Protein AF-A0A662FFX9-F1 (afdb_monomer)

Secondary structure (DSSP, 8-state):
--------------SSS-SSHHHHHHHHHHHHHHHHHHHHHHHHHHHHHTS--HHHHHHHHHHHHHH-TTTTEEEETTTTEEEEEEE-GGG-SHHHHHHH-

Mean predicted aligned error: 15.86 Å

Sequence (101 aa):
MENKKIFFSKRGMGFIVGKKPTYFIVALFFLTIVFLVFGFTIQGMASSFAQHSDETEISVLLSRFLNSPECFAYFDEETGRAYMGVIDLNKFNEENLMNCY

pLDDT: mean 78.97, std 15.6, range [45.22, 97.0]

Structure (mmCIF, N/CA/C/O backbone):
data_AF-A0A662FFX9-F1
#
_entry.id   AF-A0A662FFX9-F1
#
loop_
_atom_site.group_PDB
_atom_site.id
_atom_site.type_symbol
_atom_site.label_atom_id
_atom_site.label_alt_id
_atom_site.label_comp_id
_atom_site.label_asym_id
_atom_site.label_entity_id
_atom_site.label_seq_id
_atom_site.pdbx_PDB_ins_code
_atom_site.Cartn_x
_atom_site.Cartn_y
_atom_site.Cartn_z
_atom_site.occupancy
_atom_site.B_iso_or_equiv
_atom_site.auth_seq_id
_atom_site.auth_comp_id
_atom_site.auth_asym_id
_atom_site.auth_atom_id
_atom_site.pdbx_PDB_model_num
ATOM 1 N N . MET A 1 1 ? 40.464 53.306 -39.873 1.00 45.22 1 MET A N 1
ATOM 2 C CA . MET A 1 1 ? 39.651 52.530 -40.840 1.00 45.22 1 MET A CA 1
ATOM 3 C C . MET A 1 1 ? 40.508 51.320 -41.192 1.00 45.22 1 MET A C 1
ATOM 5 O O . MET A 1 1 ? 41.664 51.538 -41.492 1.00 45.22 1 MET A O 1
ATOM 9 N N . GLU A 1 2 ? 40.139 50.055 -41.047 1.00 47.47 2 GLU A N 1
ATOM 10 C CA . GLU A 1 2 ? 38.841 49.390 -41.081 1.00 47.47 2 GLU A CA 1
ATOM 11 C C . GLU A 1 2 ? 38.997 48.029 -40.363 1.00 47.47 2 GLU A C 1
ATOM 13 O O . GLU A 1 2 ? 40.011 47.351 -40.501 1.00 47.47 2 GLU A O 1
ATOM 18 N N . ASN A 1 3 ? 37.992 47.656 -39.571 1.00 62.62 3 ASN A N 1
ATOM 19 C CA . ASN A 1 3 ? 37.803 46.319 -39.008 1.00 62.62 3 ASN A CA 1
ATOM 20 C C . ASN A 1 3 ? 37.410 45.329 -40.120 1.00 62.62 3 ASN A C 1
ATOM 22 O O . ASN A 1 3 ? 36.435 45.598 -40.817 1.00 62.62 3 ASN A O 1
ATOM 26 N N . LYS A 1 4 ? 38.029 44.142 -40.195 1.00 53.28 4 LYS A N 1
ATOM 27 C CA . LYS A 1 4 ? 37.401 42.933 -40.780 1.00 53.28 4 LYS A CA 1
ATOM 28 C C . LYS A 1 4 ? 38.126 41.665 -40.287 1.00 53.28 4 LYS A C 1
ATOM 30 O O . LYS A 1 4 ? 39.247 41.411 -40.690 1.00 53.28 4 LYS A O 1
ATOM 35 N N . LYS A 1 5 ? 37.688 41.029 -39.193 1.00 61.97 5 LYS A N 1
ATOM 36 C CA . LYS A 1 5 ? 36.634 40.000 -39.061 1.00 61.97 5 LYS A CA 1
ATOM 37 C C . LYS A 1 5 ? 36.946 38.659 -39.760 1.00 61.97 5 LYS A C 1
ATOM 39 O O . LYS A 1 5 ? 37.060 38.624 -40.976 1.00 61.97 5 LYS A O 1
ATOM 44 N N . ILE A 1 6 ? 36.825 37.589 -38.949 1.00 57.66 6 ILE A N 1
ATOM 45 C CA . ILE A 1 6 ? 36.314 36.242 -39.296 1.00 57.66 6 ILE A CA 1
ATOM 46 C C . ILE A 1 6 ? 37.387 35.280 -39.882 1.00 57.66 6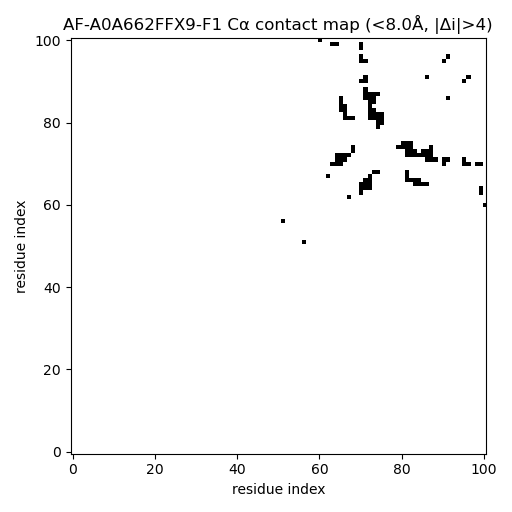 ILE A C 1
ATOM 48 O O . ILE A 1 6 ? 38.166 35.679 -40.726 1.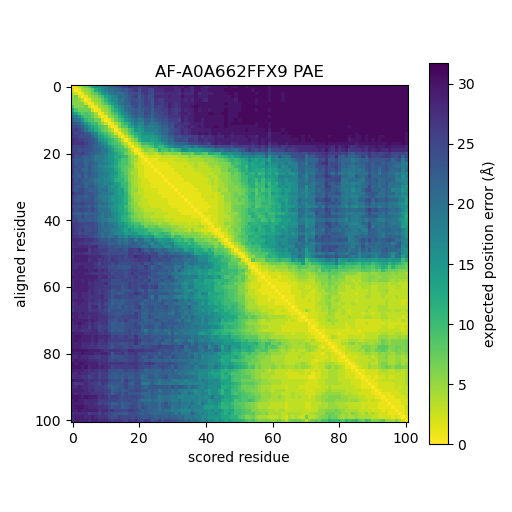00 57.66 6 ILE A O 1
ATOM 52 N N . PHE A 1 7 ? 37.557 34.004 -39.508 1.00 55.56 7 PHE A N 1
ATOM 53 C CA . PHE A 1 7 ? 36.655 32.966 -38.994 1.00 55.56 7 PHE A CA 1
ATOM 54 C C . PHE A 1 7 ? 37.503 31.965 -38.174 1.00 55.56 7 PHE A C 1
ATOM 56 O O . PHE A 1 7 ? 38.508 31.463 -38.679 1.00 55.56 7 PHE A O 1
ATOM 63 N N . PHE A 1 8 ? 37.089 31.605 -36.952 1.00 55.94 8 PHE A N 1
ATOM 64 C CA . PHE A 1 8 ? 37.549 30.366 -36.310 1.00 55.94 8 PHE A CA 1
ATOM 65 C C . PHE A 1 8 ? 37.063 29.201 -37.171 1.00 55.94 8 PHE A C 1
ATOM 67 O O . PHE A 1 8 ? 35.913 28.770 -37.085 1.00 55.94 8 PHE A O 1
ATOM 74 N N . SER A 1 9 ? 37.926 28.744 -38.069 1.00 47.94 9 SER A N 1
ATOM 75 C CA . SER A 1 9 ? 37.669 27.619 -38.949 1.00 47.94 9 SER A CA 1
ATOM 76 C C . SER A 1 9 ? 37.484 26.361 -38.097 1.00 47.94 9 SER A C 1
ATOM 78 O O . SER A 1 9 ? 38.459 25.694 -37.751 1.00 47.94 9 SER A O 1
ATOM 80 N N . LYS A 1 10 ? 36.222 26.019 -37.802 1.00 57.56 10 LYS A N 1
ATOM 81 C CA . LYS A 1 10 ? 35.769 24.667 -37.446 1.00 57.56 10 LYS A CA 1
ATOM 82 C C . LYS A 1 10 ? 36.110 23.728 -38.611 1.00 57.56 10 LYS A C 1
ATOM 84 O O . LYS A 1 10 ? 35.249 23.371 -39.408 1.00 57.56 10 LYS A O 1
ATOM 89 N N . ARG A 1 11 ? 37.387 23.376 -38.769 1.00 46.59 11 ARG A N 1
ATOM 90 C CA . ARG A 1 11 ? 37.803 22.323 -39.694 1.00 46.59 11 ARG A CA 1
ATOM 91 C C . ARG A 1 11 ? 37.501 21.000 -39.017 1.00 46.59 11 ARG A C 1
ATOM 93 O O . ARG A 1 11 ? 37.980 20.726 -37.922 1.00 46.59 11 ARG A O 1
ATOM 100 N N . GLY A 1 12 ? 36.602 20.275 -39.671 1.00 51.91 12 GLY A N 1
ATOM 101 C CA . GLY A 1 12 ? 35.958 19.059 -39.222 1.00 51.91 12 GLY A CA 1
ATOM 102 C C . GLY A 1 12 ? 36.874 18.114 -38.465 1.00 51.91 12 GLY A C 1
ATOM 103 O O . GLY A 1 12 ? 37.837 17.580 -39.004 1.00 51.91 12 GLY A O 1
ATOM 104 N N . MET A 1 13 ? 36.452 17.803 -37.246 1.00 47.38 13 MET A N 1
ATOM 105 C CA . MET A 1 13 ? 36.807 16.573 -36.548 1.00 47.38 13 MET A CA 1
ATOM 106 C C . MET A 1 13 ? 35.980 15.413 -37.140 1.00 47.38 13 MET A C 1
ATOM 108 O O . MET A 1 13 ? 35.294 14.675 -36.440 1.00 47.38 13 MET A O 1
ATOM 112 N N . GLY A 1 14 ? 35.958 15.328 -38.471 1.00 53.88 14 GLY A N 1
ATOM 113 C CA . GLY A 1 14 ? 35.268 14.305 -39.236 1.00 53.88 14 GLY A CA 1
ATOM 114 C C . GLY A 1 14 ? 36.279 13.271 -39.711 1.00 53.88 14 GLY A C 1
ATOM 115 O O . GLY A 1 14 ? 37.308 13.624 -40.274 1.00 53.88 14 GLY A O 1
ATOM 116 N N . PHE A 1 15 ? 35.949 11.996 -39.514 1.00 53.53 15 PHE A N 1
ATOM 117 C CA . PHE A 1 15 ? 36.472 10.862 -40.286 1.00 53.53 15 PHE A CA 1
ATOM 118 C C . PHE A 1 15 ? 37.833 10.223 -39.946 1.00 53.53 15 PHE A C 1
ATOM 120 O O . PHE A 1 15 ? 38.308 9.421 -40.740 1.00 53.53 15 PHE A O 1
ATOM 127 N N . ILE A 1 16 ? 38.417 10.414 -38.754 1.00 52.97 16 ILE A N 1
ATOM 128 C CA . ILE A 1 16 ? 39.520 9.522 -38.287 1.00 52.97 16 ILE A CA 1
ATOM 129 C C . ILE A 1 16 ? 39.134 8.694 -37.046 1.00 52.97 16 ILE A C 1
ATOM 131 O O . ILE A 1 16 ? 39.697 7.634 -36.786 1.00 52.97 16 ILE A O 1
ATOM 135 N N . VAL A 1 17 ? 38.049 9.056 -36.358 1.00 54.41 17 VAL A N 1
ATOM 136 C CA . VAL A 1 17 ? 37.448 8.261 -35.268 1.00 54.41 17 VAL A CA 1
ATOM 137 C C . VAL A 1 17 ? 36.330 7.346 -35.814 1.00 54.41 17 VAL A C 1
ATOM 139 O O . VAL A 1 17 ? 35.278 7.187 -35.215 1.00 54.41 17 VAL A O 1
ATOM 142 N N . GLY A 1 18 ? 36.500 6.788 -37.016 1.00 56.53 18 GLY A N 1
ATOM 143 C CA . GLY A 1 18 ? 35.394 6.244 -37.826 1.00 56.53 18 GLY A CA 1
ATOM 144 C C . GLY A 1 18 ? 34.974 4.791 -37.569 1.00 56.53 18 GLY A C 1
ATOM 145 O O . GLY A 1 18 ? 34.047 4.322 -38.218 1.00 56.53 18 GLY A O 1
ATOM 146 N N . LYS A 1 19 ? 35.640 4.049 -36.673 1.00 58.84 19 LYS A N 1
ATOM 147 C CA . LYS A 1 19 ? 35.310 2.624 -36.442 1.00 58.84 19 LYS A CA 1
ATOM 148 C C . LYS A 1 19 ? 35.135 2.205 -34.986 1.00 58.84 19 LYS A C 1
ATOM 150 O O . LYS A 1 19 ? 34.486 1.204 -34.758 1.00 58.84 19 LYS A O 1
ATOM 155 N N . LYS A 1 20 ? 35.698 2.914 -34.003 1.00 65.12 20 LYS A N 1
ATOM 156 C CA . LYS A 1 20 ? 35.601 2.534 -32.578 1.00 65.12 20 LYS A CA 1
ATOM 157 C C . LYS A 1 20 ? 34.397 3.134 -31.826 1.00 65.12 20 LYS A C 1
ATOM 159 O O . LYS A 1 20 ? 33.772 2.390 -31.080 1.00 65.12 20 LYS A O 1
ATOM 164 N N . PRO A 1 21 ? 34.018 4.416 -32.001 1.00 77.00 21 PRO A N 1
ATOM 165 C CA . PRO A 1 21 ? 32.943 5.019 -31.209 1.00 77.00 21 PRO A CA 1
ATOM 166 C C . PRO A 1 21 ? 31.551 4.678 -31.749 1.00 77.00 21 PRO A C 1
ATOM 168 O O . PRO A 1 21 ? 30.579 4.737 -31.007 1.00 77.00 21 PRO A O 1
ATOM 171 N N . THR A 1 22 ? 31.441 4.283 -33.020 1.00 80.94 22 THR A N 1
ATOM 172 C CA . THR A 1 22 ? 30.174 3.860 -33.628 1.00 80.94 22 THR A CA 1
ATOM 173 C C . THR A 1 22 ? 29.617 2.614 -32.942 1.00 80.94 22 THR A C 1
ATOM 175 O O . THR A 1 22 ? 28.430 2.582 -32.634 1.00 80.94 22 THR A O 1
ATOM 178 N N . TYR A 1 23 ? 30.470 1.642 -32.597 1.00 84.06 23 TYR A N 1
ATOM 179 C CA . TYR A 1 23 ? 30.056 0.481 -31.802 1.00 84.06 23 TYR A CA 1
ATOM 180 C C . TYR A 1 23 ? 29.569 0.872 -30.406 1.00 84.06 23 TYR A C 1
ATOM 182 O O . TYR A 1 23 ? 28.597 0.297 -29.934 1.00 84.06 23 TYR A O 1
ATOM 190 N N . PHE A 1 24 ? 30.186 1.869 -29.765 1.00 86.69 24 PHE A N 1
ATOM 191 C CA . PHE A 1 24 ? 29.739 2.352 -28.455 1.00 86.69 24 PHE A CA 1
ATOM 192 C C . PHE A 1 24 ? 28.373 3.037 -28.518 1.00 86.69 24 PHE A C 1
ATOM 194 O O . PHE A 1 24 ? 27.540 2.794 -27.651 1.00 86.69 24 PHE A O 1
ATOM 201 N N . ILE A 1 25 ? 28.118 3.848 -29.548 1.00 88.38 25 ILE A N 1
ATOM 202 C CA . ILE A 1 25 ? 26.818 4.511 -29.735 1.00 88.38 25 ILE A CA 1
ATOM 203 C C . ILE A 1 25 ? 25.717 3.469 -29.963 1.00 88.38 25 ILE A C 1
ATOM 205 O O . ILE A 1 25 ? 24.662 3.539 -29.337 1.00 88.38 25 ILE A O 1
ATOM 209 N N . VAL A 1 26 ? 25.980 2.473 -30.814 1.00 90.62 26 VAL A N 1
ATOM 210 C CA . VAL A 1 26 ? 25.034 1.381 -31.079 1.00 90.62 26 VAL A CA 1
ATOM 211 C C . VAL A 1 26 ? 24.816 0.531 -29.823 1.00 90.62 26 VAL A C 1
ATOM 213 O O . VAL A 1 26 ? 23.674 0.261 -29.465 1.00 90.62 26 VAL A O 1
ATOM 216 N N . ALA A 1 27 ? 25.879 0.163 -29.103 1.00 91.31 27 ALA A N 1
ATOM 217 C CA . ALA A 1 27 ? 25.772 -0.610 -27.866 1.00 91.31 27 ALA A CA 1
ATOM 218 C C . ALA A 1 27 ? 24.970 0.129 -26.784 1.00 91.31 27 ALA A C 1
ATOM 220 O O . ALA A 1 27 ? 24.125 -0.478 -26.132 1.00 91.31 27 ALA A O 1
ATOM 221 N N . LEU A 1 28 ? 25.188 1.438 -26.624 1.00 94.31 28 LEU A N 1
ATOM 222 C CA . LEU A 1 28 ? 24.454 2.253 -25.658 1.00 94.31 28 LEU A CA 1
ATOM 223 C C . LEU A 1 28 ? 22.969 2.354 -26.024 1.00 94.31 28 LEU A C 1
ATOM 225 O O . LEU A 1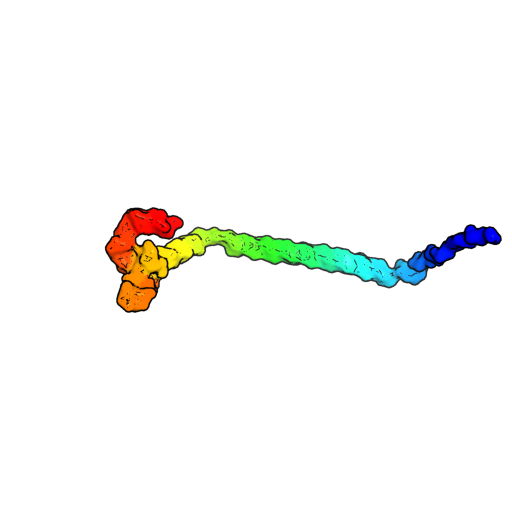 28 ? 22.126 2.254 -25.141 1.00 94.31 28 LEU A O 1
ATOM 229 N N . PHE A 1 29 ? 22.647 2.469 -27.314 1.00 95.62 29 PHE A N 1
ATOM 230 C CA . PHE A 1 29 ? 21.266 2.454 -27.799 1.00 95.62 29 PHE A CA 1
ATOM 231 C C . PHE A 1 29 ? 20.552 1.122 -27.523 1.00 95.62 29 PHE A C 1
ATOM 233 O O . PHE A 1 29 ? 19.408 1.108 -27.077 1.00 95.62 29 PHE A O 1
ATOM 240 N N . PHE A 1 30 ? 21.217 -0.015 -27.736 1.00 96.62 30 PHE A N 1
ATOM 241 C CA . PHE A 1 30 ? 20.623 -1.310 -27.389 1.00 96.62 30 PHE A CA 1
ATOM 242 C C . PHE A 1 30 ? 20.486 -1.493 -25.875 1.00 96.62 30 PHE A C 1
ATOM 244 O O . PHE A 1 30 ? 19.472 -2.015 -25.415 1.00 96.62 30 PHE A O 1
ATOM 251 N N . LEU A 1 31 ? 21.460 -1.025 -25.090 1.00 96.62 31 LEU A N 1
ATOM 252 C CA . LEU A 1 31 ? 21.414 -1.109 -23.631 1.00 96.62 31 LEU A CA 1
ATOM 253 C C . LEU A 1 31 ? 20.243 -0.301 -23.060 1.00 96.62 31 LEU A C 1
ATOM 255 O O . LEU A 1 31 ? 19.530 -0.804 -22.193 1.00 96.62 31 LEU A O 1
ATOM 259 N N . THR A 1 32 ? 19.989 0.908 -23.571 1.00 96.50 32 THR A N 1
ATOM 260 C CA . THR A 1 32 ? 18.831 1.705 -23.140 1.00 96.50 32 THR A CA 1
ATOM 261 C C . THR A 1 32 ? 17.510 1.033 -23.502 1.00 96.50 32 THR A C 1
ATOM 263 O O . THR A 1 32 ? 16.607 1.013 -22.669 1.00 96.50 32 THR A O 1
ATOM 266 N N . ILE A 1 33 ? 17.396 0.420 -24.685 1.00 97.00 33 ILE A N 1
ATOM 267 C CA . ILE A 1 33 ? 16.200 -0.351 -25.064 1.00 97.00 33 ILE A CA 1
ATOM 268 C C . ILE A 1 33 ? 15.982 -1.525 -24.108 1.00 97.00 33 ILE A C 1
ATOM 270 O O . ILE A 1 33 ? 14.875 -1.695 -23.603 1.00 97.00 33 ILE A O 1
ATOM 274 N N . VAL A 1 34 ? 17.025 -2.310 -23.822 1.00 96.94 34 VAL A N 1
ATOM 275 C CA . VAL A 1 34 ? 16.933 -3.444 -22.888 1.00 96.94 34 VAL A CA 1
ATOM 276 C C . VAL A 1 34 ? 16.514 -2.968 -21.499 1.00 96.94 34 VAL A C 1
ATOM 278 O O . VAL A 1 34 ? 15.634 -3.573 -20.891 1.00 96.94 34 VAL A O 1
ATOM 281 N N . PHE A 1 35 ? 17.084 -1.862 -21.018 1.00 96.44 35 PHE A N 1
ATOM 282 C CA . PHE A 1 35 ? 16.719 -1.278 -19.729 1.00 96.44 35 PHE A CA 1
ATOM 283 C C . PHE A 1 35 ? 15.248 -0.844 -19.683 1.00 96.44 35 PHE A C 1
ATOM 285 O O . PHE A 1 35 ? 14.556 -1.139 -18.711 1.00 96.44 35 PHE A O 1
ATOM 292 N N . LEU A 1 36 ? 14.751 -0.191 -20.739 1.00 95.88 36 LEU A N 1
ATOM 293 C CA . LEU A 1 36 ? 13.347 0.215 -20.827 1.00 95.88 36 LEU A CA 1
ATOM 294 C C . LEU A 1 36 ? 12.412 -0.996 -20.843 1.00 95.88 36 LEU A C 1
ATOM 296 O O . LEU A 1 36 ? 11.467 -1.037 -20.061 1.00 95.88 36 LEU A O 1
ATOM 300 N N . VAL A 1 37 ? 12.695 -2.000 -21.680 1.00 95.62 37 VAL A N 1
ATOM 301 C CA . VAL A 1 37 ? 11.904 -3.241 -21.736 1.00 95.62 37 VAL A CA 1
ATOM 302 C C . VAL A 1 37 ? 11.875 -3.911 -20.365 1.00 95.62 37 VAL A C 1
ATOM 304 O O . VAL A 1 37 ? 10.801 -4.254 -19.877 1.00 95.62 37 VAL A O 1
ATOM 307 N N . PHE A 1 38 ? 13.028 -4.030 -19.708 1.00 94.81 38 PHE A N 1
ATOM 308 C CA . PHE A 1 38 ? 13.118 -4.619 -18.377 1.00 94.81 38 PHE A CA 1
ATOM 309 C C . PHE A 1 38 ? 12.297 -3.832 -17.342 1.00 94.81 38 PHE A C 1
ATOM 311 O O . PHE A 1 38 ? 11.502 -4.423 -16.609 1.00 94.81 38 PHE A O 1
ATOM 318 N N . GLY A 1 39 ? 12.402 -2.500 -17.341 1.00 92.38 39 GLY A N 1
ATOM 319 C CA . GLY A 1 39 ? 11.599 -1.632 -16.477 1.00 92.38 39 GLY A CA 1
ATOM 320 C C . GLY A 1 39 ? 10.092 -1.830 -16.671 1.00 92.38 39 GLY A C 1
ATOM 321 O O . GLY A 1 39 ? 9.367 -2.025 -15.693 1.00 92.38 39 GLY A O 1
ATOM 322 N N . PHE A 1 40 ? 9.625 -1.879 -17.922 1.00 90.50 40 PHE A N 1
ATOM 323 C CA . PHE A 1 40 ? 8.212 -2.128 -18.223 1.00 90.50 40 PHE A CA 1
ATOM 324 C C . PHE A 1 40 ? 7.757 -3.538 -17.818 1.00 90.50 40 PHE A C 1
ATOM 326 O O . PHE A 1 40 ? 6.646 -3.690 -17.310 1.00 90.50 40 PHE A O 1
ATOM 333 N N . THR A 1 41 ? 8.603 -4.564 -17.976 1.00 87.69 41 THR A N 1
ATOM 334 C CA . THR A 1 41 ? 8.258 -5.932 -17.545 1.00 87.69 41 THR A CA 1
ATOM 335 C C . THR A 1 41 ? 8.109 -6.051 -16.029 1.00 87.69 41 THR A C 1
ATOM 337 O O . THR A 1 41 ? 7.145 -6.659 -15.566 1.00 87.69 41 THR A O 1
ATOM 340 N N . ILE A 1 42 ? 8.988 -5.415 -15.245 1.00 86.38 42 ILE A N 1
ATOM 341 C CA . ILE A 1 42 ? 8.872 -5.393 -13.778 1.00 86.38 42 ILE A CA 1
ATOM 342 C C . ILE A 1 42 ? 7.581 -4.697 -13.357 1.00 86.38 42 ILE A C 1
ATOM 344 O O . ILE A 1 42 ? 6.864 -5.197 -12.490 1.00 86.38 42 ILE A O 1
ATOM 348 N N . GLN A 1 43 ? 7.260 -3.562 -13.981 1.00 78.25 43 GLN A N 1
ATOM 349 C CA . GLN A 1 43 ? 6.058 -2.813 -13.634 1.00 78.25 43 GLN A CA 1
ATOM 350 C C . GLN A 1 43 ? 4.776 -3.587 -13.970 1.00 78.25 43 GLN A C 1
ATOM 352 O O . GLN A 1 43 ? 3.837 -3.558 -13.177 1.00 78.25 43 GLN A O 1
ATOM 357 N N . GLY A 1 44 ? 4.761 -4.338 -15.078 1.00 74.62 44 GLY A N 1
ATOM 358 C CA . GLY A 1 44 ? 3.653 -5.233 -15.431 1.00 74.62 44 GLY A CA 1
ATOM 359 C C . GLY A 1 44 ? 3.481 -6.417 -14.471 1.00 74.62 44 GLY A C 1
ATOM 360 O O . GLY A 1 44 ? 2.358 -6.828 -14.181 1.00 74.62 44 GLY A O 1
ATOM 361 N N . MET A 1 45 ? 4.576 -6.955 -13.925 1.00 70.50 45 MET A N 1
ATOM 362 C CA . MET A 1 45 ? 4.492 -8.000 -12.898 1.00 70.50 45 MET A CA 1
ATOM 363 C C . MET A 1 45 ? 4.002 -7.434 -11.561 1.00 70.50 45 MET A C 1
ATOM 365 O O . MET A 1 45 ? 3.116 -8.016 -10.942 1.00 70.50 45 MET A O 1
ATOM 369 N N . ALA A 1 46 ? 4.515 -6.277 -11.135 1.00 66.12 46 ALA A N 1
ATOM 370 C CA . ALA A 1 46 ? 4.098 -5.630 -9.891 1.00 66.12 46 ALA A CA 1
ATOM 371 C C . ALA A 1 46 ? 2.611 -5.233 -9.903 1.00 66.12 46 ALA A C 1
ATOM 373 O O . ALA A 1 46 ? 1.922 -5.410 -8.901 1.00 66.12 46 ALA A O 1
ATOM 374 N N . SER A 1 47 ? 2.089 -4.756 -11.037 1.00 61.81 47 SER A N 1
ATOM 375 C CA . SER A 1 47 ? 0.662 -4.442 -11.170 1.00 61.81 47 SER A CA 1
ATOM 376 C C . SER A 1 47 ? -0.231 -5.684 -11.168 1.00 61.81 47 SER A C 1
ATOM 378 O O . SER A 1 47 ? -1.377 -5.598 -10.739 1.00 61.81 47 SER A O 1
ATOM 380 N N . SER A 1 48 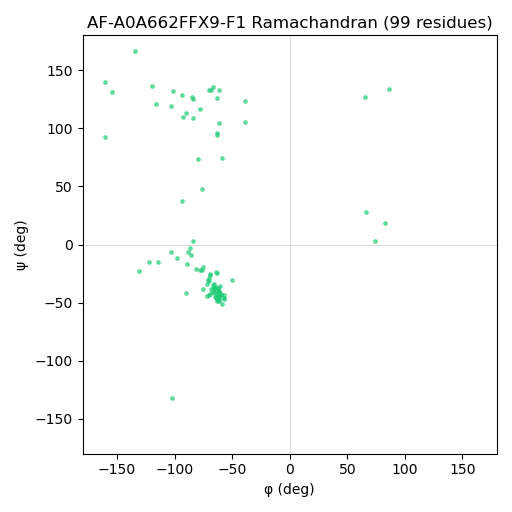? 0.290 -6.843 -11.584 1.00 60.22 48 SER A N 1
ATOM 381 C CA . SER A 1 48 ? -0.442 -8.115 -11.534 1.00 60.22 48 SER A CA 1
ATOM 382 C C . SER A 1 48 ? -0.602 -8.631 -10.098 1.00 60.22 48 SER A C 1
ATOM 384 O O . SER A 1 48 ? -1.647 -9.173 -9.765 1.00 60.22 48 SER A O 1
ATOM 386 N N . PHE A 1 49 ? 0.384 -8.404 -9.221 1.00 57.69 49 PHE A N 1
ATOM 387 C CA . PHE A 1 49 ? 0.255 -8.689 -7.781 1.00 57.69 49 PHE A CA 1
ATOM 388 C C . PHE A 1 49 ? -0.588 -7.651 -7.029 1.00 57.69 49 PHE A C 1
ATOM 390 O O . PHE A 1 49 ? -1.113 -7.946 -5.962 1.00 57.69 49 PHE A O 1
ATOM 397 N N . ALA A 1 50 ? -0.718 -6.442 -7.579 1.00 56.75 50 ALA A N 1
ATOM 398 C CA . ALA A 1 50 ? -1.597 -5.401 -7.054 1.00 56.75 50 ALA A CA 1
ATOM 399 C C . ALA A 1 50 ? -3.052 -5.539 -7.537 1.00 56.75 50 ALA A C 1
ATOM 401 O O . ALA A 1 50 ? -3.879 -4.685 -7.204 1.00 56.75 50 ALA A O 1
ATOM 402 N N . GLN A 1 51 ? -3.384 -6.587 -8.306 1.00 55.28 51 GLN A N 1
ATOM 403 C CA . GLN A 1 51 ? -4.776 -6.990 -8.462 1.00 55.28 51 GLN A CA 1
ATOM 404 C C . GLN A 1 51 ? -5.278 -7.366 -7.072 1.00 55.28 51 GLN A C 1
ATOM 406 O O . GLN A 1 51 ? -4.887 -8.394 -6.529 1.00 55.28 51 GLN A O 1
ATOM 411 N N . HIS A 1 52 ? -6.073 -6.462 -6.494 1.00 56.25 52 HIS A N 1
ATOM 412 C CA . HIS A 1 52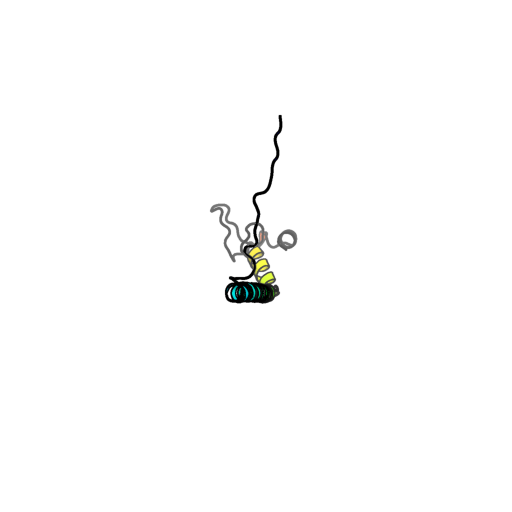 ? -6.860 -6.675 -5.288 1.00 56.25 52 HIS A CA 1
ATOM 413 C C . HIS A 1 52 ? -7.422 -8.096 -5.331 1.00 56.25 52 HIS A C 1
ATOM 415 O O . HIS A 1 52 ? -8.326 -8.372 -6.115 1.00 56.25 52 HIS A O 1
ATOM 421 N N . SER A 1 53 ? -6.866 -9.014 -4.539 1.00 62.19 53 SER A N 1
ATOM 422 C CA . SER A 1 53 ? -7.634 -10.202 -4.210 1.00 62.19 53 SER A CA 1
ATOM 423 C C . SER A 1 53 ? -8.773 -9.714 -3.326 1.00 62.19 53 SER A C 1
ATOM 425 O O . SER A 1 53 ? -8.530 -8.938 -2.397 1.00 62.19 53 SER A O 1
ATOM 427 N N . ASP A 1 54 ? -10.000 -10.146 -3.605 1.00 63.62 54 ASP A N 1
ATOM 428 C CA . ASP A 1 54 ? -11.173 -9.818 -2.781 1.00 63.62 54 ASP A CA 1
ATOM 429 C C . ASP A 1 54 ? -10.904 -10.110 -1.287 1.00 63.62 54 ASP A C 1
ATOM 431 O O . ASP A 1 54 ? -11.366 -9.406 -0.392 1.00 63.62 54 ASP A O 1
ATOM 435 N N . GLU A 1 55 ? -10.055 -11.103 -1.001 1.00 71.31 55 GLU A N 1
ATOM 436 C CA . GLU A 1 55 ? -9.583 -11.434 0.346 1.00 71.31 55 GLU A CA 1
ATOM 437 C C . GLU A 1 55 ? -8.818 -10.292 1.034 1.00 71.31 55 GLU A C 1
ATOM 439 O O . GLU A 1 55 ? -8.947 -10.102 2.245 1.00 71.31 55 GLU A O 1
ATOM 444 N N . THR A 1 56 ? -8.037 -9.509 0.285 1.00 74.25 56 THR A N 1
ATOM 445 C CA . THR A 1 56 ? -7.290 -8.375 0.845 1.00 74.25 56 THR A CA 1
ATOM 446 C C . THR A 1 56 ? -8.248 -7.265 1.259 1.00 74.25 56 THR A C 1
ATOM 448 O O . THR A 1 56 ? -8.116 -6.723 2.356 1.00 74.25 56 THR A O 1
ATOM 451 N N . GLU A 1 57 ? -9.252 -6.968 0.434 1.00 78.44 57 GLU A N 1
ATOM 452 C CA . GLU A 1 57 ? -10.269 -5.961 0.741 1.00 78.44 57 GLU A CA 1
ATOM 453 C C . GLU A 1 57 ? -11.079 -6.354 1.981 1.00 78.44 57 GLU A C 1
ATOM 455 O O . GLU A 1 57 ? -11.191 -5.563 2.922 1.00 78.44 57 GLU A O 1
ATOM 460 N N . ILE A 1 58 ? -11.524 -7.614 2.051 1.00 82.62 58 ILE A N 1
ATOM 461 C CA . ILE A 1 58 ? -12.218 -8.158 3.226 1.00 82.62 58 ILE A CA 1
ATOM 462 C C . ILE A 1 58 ? -11.329 -8.074 4.471 1.00 82.62 58 ILE A C 1
ATOM 464 O O . ILE A 1 58 ? -11.810 -7.685 5.533 1.00 82.62 58 ILE A O 1
ATOM 468 N N . SER A 1 59 ? -10.035 -8.393 4.367 1.00 84.44 59 SER A N 1
ATOM 469 C CA . SER A 1 59 ? -9.116 -8.327 5.513 1.00 84.44 59 SER A CA 1
ATOM 470 C C . SER A 1 59 ? -8.931 -6.899 6.041 1.00 84.44 59 SER A C 1
ATOM 472 O O . SER A 1 59 ? -8.864 -6.687 7.255 1.00 84.44 59 SER A O 1
ATOM 474 N N . VAL A 1 60 ? -8.903 -5.908 5.145 1.00 85.62 60 VAL A N 1
ATOM 475 C CA . VAL A 1 60 ? -8.806 -4.490 5.504 1.00 85.62 60 VAL A CA 1
ATOM 476 C C . VAL A 1 60 ? -10.110 -4.016 6.144 1.00 85.62 60 VAL A C 1
ATOM 478 O O . VAL A 1 60 ? -10.059 -3.351 7.180 1.00 85.62 60 VAL A O 1
ATOM 481 N N . LEU A 1 61 ? -11.263 -4.399 5.588 1.00 86.69 61 LEU A N 1
ATOM 482 C CA . LEU A 1 61 ? -12.581 -4.126 6.170 1.00 86.69 61 LEU A CA 1
ATOM 483 C C . LEU A 1 61 ? -12.712 -4.735 7.570 1.00 86.69 61 LEU A C 1
ATOM 485 O O . LEU A 1 61 ? -13.003 -4.014 8.523 1.00 86.69 61 LEU A O 1
ATOM 489 N N . LEU A 1 62 ? -12.406 -6.027 7.735 1.00 87.62 62 LEU A N 1
ATOM 490 C CA . LEU A 1 62 ? -12.415 -6.683 9.047 1.00 87.62 62 LEU A CA 1
ATOM 491 C C . LEU A 1 62 ? -11.490 -5.973 10.039 1.00 87.62 62 LEU A C 1
ATOM 493 O O . LEU A 1 62 ? -11.863 -5.756 11.190 1.00 87.62 62 LEU A O 1
ATOM 497 N N . SER A 1 63 ? -10.291 -5.590 9.595 1.00 87.56 63 SER A N 1
ATOM 498 C CA . SER A 1 63 ? -9.334 -4.876 10.438 1.00 87.56 63 SER A CA 1
ATOM 499 C C . SER A 1 63 ? -9.889 -3.532 10.915 1.00 87.56 63 SER A C 1
ATOM 501 O O . SER A 1 63 ? -9.732 -3.189 12.086 1.00 87.56 63 SER A O 1
ATOM 503 N N . ARG A 1 64 ? -10.597 -2.791 10.055 1.00 86.12 64 ARG A N 1
ATOM 504 C CA . ARG A 1 64 ? -11.259 -1.538 10.450 1.00 86.12 64 ARG A CA 1
ATOM 505 C C . ARG A 1 64 ? -12.339 -1.776 11.500 1.00 86.12 64 ARG A C 1
ATOM 507 O O . ARG A 1 64 ? -12.332 -1.096 12.524 1.00 86.12 64 ARG A O 1
ATOM 514 N N . PHE A 1 65 ? -13.200 -2.771 11.295 1.00 89.50 65 PHE A N 1
ATOM 515 C CA . PHE A 1 65 ? -14.265 -3.096 12.247 1.00 89.50 65 PHE A CA 1
ATOM 516 C C . PHE A 1 65 ? -13.735 -3.515 13.622 1.00 89.50 65 PHE A C 1
ATOM 518 O O . PHE A 1 65 ? -14.293 -3.107 14.639 1.00 89.50 65 PHE A O 1
ATOM 525 N N . LEU A 1 66 ? -12.661 -4.307 13.657 1.00 89.44 66 LEU A N 1
ATOM 526 C CA . LEU A 1 66 ? -12.153 -4.924 14.886 1.00 89.44 66 LEU A CA 1
ATOM 527 C C . LEU A 1 66 ? -11.139 -4.072 15.655 1.00 89.44 66 LEU A C 1
ATOM 529 O O . LEU A 1 66 ? -10.871 -4.373 16.820 1.00 89.44 66 LEU A O 1
ATOM 533 N N . ASN A 1 67 ? -10.560 -3.048 15.021 1.00 88.81 67 ASN A N 1
ATOM 534 C CA . ASN A 1 67 ? -9.459 -2.277 15.605 1.00 88.81 67 ASN A CA 1
ATOM 535 C C . ASN A 1 67 ? -9.748 -0.776 15.732 1.00 88.81 67 ASN A C 1
ATOM 537 O O . ASN A 1 67 ? -9.021 -0.089 16.448 1.00 88.81 67 ASN A O 1
ATOM 541 N N . SER A 1 68 ? -10.775 -0.247 15.057 1.00 87.69 68 SER A N 1
ATOM 542 C CA . SER A 1 68 ? -11.121 1.174 15.154 1.00 87.69 68 SER A CA 1
ATOM 543 C C . SER A 1 68 ? -12.012 1.452 16.374 1.00 87.69 68 SER A C 1
ATOM 545 O O . SER A 1 68 ? -13.087 0.851 16.466 1.00 87.69 68 SER A O 1
ATOM 547 N N . PRO A 1 69 ? -11.636 2.385 17.276 1.00 86.62 69 PRO A N 1
ATOM 548 C CA . PRO A 1 69 ? -12.468 2.768 18.424 1.00 86.62 69 PRO A CA 1
ATOM 549 C C . PRO A 1 69 ? -13.799 3.419 18.022 1.00 86.62 69 PRO A C 1
ATOM 551 O O . PRO A 1 69 ? -14.752 3.382 18.800 1.00 86.62 69 PRO A O 1
ATOM 554 N N . GLU A 1 70 ? -13.857 3.990 16.817 1.00 87.19 70 GLU A N 1
ATOM 555 C CA . GLU A 1 70 ? -15.046 4.606 16.210 1.00 87.19 70 GLU A CA 1
ATOM 556 C C . GLU A 1 70 ? -16.049 3.550 15.700 1.00 87.19 70 GLU A C 1
ATOM 558 O O . GLU A 1 70 ? -17.218 3.854 15.492 1.00 87.19 70 GLU A O 1
ATOM 563 N N . CYS A 1 71 ? -15.591 2.309 15.488 1.00 90.56 71 CYS A N 1
ATOM 564 C CA . CYS A 1 71 ? -16.404 1.204 14.979 1.00 90.56 71 CYS A CA 1
ATOM 565 C C . CYS A 1 71 ? -16.801 0.254 16.115 1.00 90.56 71 CYS A C 1
ATOM 567 O O . CYS A 1 71 ? -17.277 0.680 17.165 1.00 90.56 71 CYS A O 1
ATOM 569 N N . PHE A 1 72 ? -16.623 -1.054 15.923 1.00 92.94 72 PHE A N 1
ATOM 570 C CA . PHE A 1 72 ? -17.065 -2.059 16.882 1.00 92.94 72 PHE A CA 1
ATOM 571 C C . PHE A 1 72 ? -16.021 -2.381 17.951 1.00 92.94 72 PHE A C 1
ATOM 573 O O . PHE A 1 72 ? -16.339 -3.118 18.881 1.00 92.94 72 PHE A O 1
ATOM 580 N N . ALA A 1 73 ? -14.798 -1.849 17.857 1.00 91.88 73 ALA A N 1
ATOM 581 C CA . ALA A 1 73 ? -13.772 -2.128 18.851 1.00 91.88 73 ALA A CA 1
ATOM 582 C C . ALA A 1 73 ? -14.140 -1.517 20.212 1.00 91.88 73 ALA A C 1
ATOM 584 O O . ALA A 1 73 ? -14.549 -0.351 20.322 1.00 91.88 73 ALA A O 1
ATOM 585 N N . TYR A 1 74 ? -13.951 -2.309 21.265 1.00 92.38 74 TYR A N 1
ATOM 586 C CA . TYR A 1 74 ? -14.092 -1.852 22.637 1.00 92.38 74 TYR A CA 1
ATOM 587 C C . TYR A 1 74 ? -13.050 -0.779 22.935 1.00 92.38 74 TYR A C 1
ATOM 589 O O . TYR A 1 74 ? -11.852 -0.984 22.734 1.00 92.38 74 TYR A O 1
ATOM 597 N N . PHE A 1 75 ? -13.521 0.368 23.411 1.00 90.69 75 PHE A N 1
ATOM 598 C CA . PHE A 1 75 ? -12.679 1.485 23.800 1.00 90.69 75 PHE A CA 1
ATOM 599 C C . PHE A 1 75 ? -12.854 1.722 25.291 1.00 90.69 75 PHE A C 1
ATOM 601 O O . PHE A 1 75 ? -13.963 1.961 25.758 1.00 90.69 75 PHE A O 1
ATOM 608 N N . ASP A 1 76 ? -11.753 1.635 26.020 1.00 90.19 76 ASP A N 1
ATOM 609 C CA . ASP A 1 76 ? -11.721 1.934 27.439 1.00 90.19 76 ASP A CA 1
ATOM 610 C C . ASP A 1 76 ? -11.407 3.419 27.633 1.00 90.19 76 ASP A C 1
ATOM 612 O O . ASP A 1 76 ? -10.304 3.876 27.320 1.00 90.19 76 ASP A O 1
ATOM 616 N N . GLU A 1 77 ? -12.382 4.170 28.143 1.00 88.50 77 GLU A N 1
ATOM 617 C CA . GLU A 1 77 ? -12.250 5.603 28.408 1.00 88.50 77 GLU A CA 1
ATOM 618 C C . GLU A 1 77 ? -11.289 5.908 29.568 1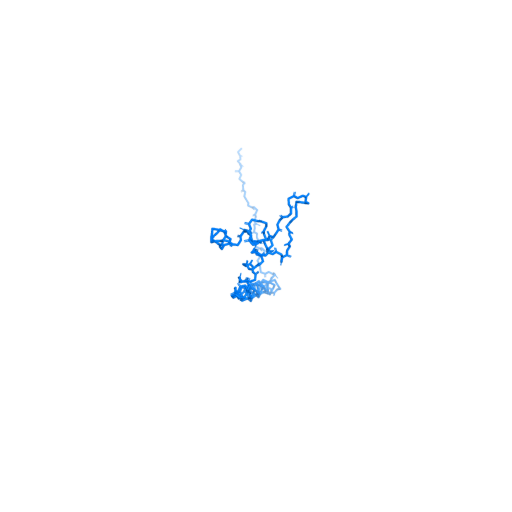.00 88.50 77 GLU A C 1
ATOM 620 O O . GLU A 1 77 ? -10.684 6.981 29.582 1.00 88.50 77 GLU A O 1
ATOM 625 N N . GLU A 1 78 ? -11.087 4.976 30.509 1.00 91.12 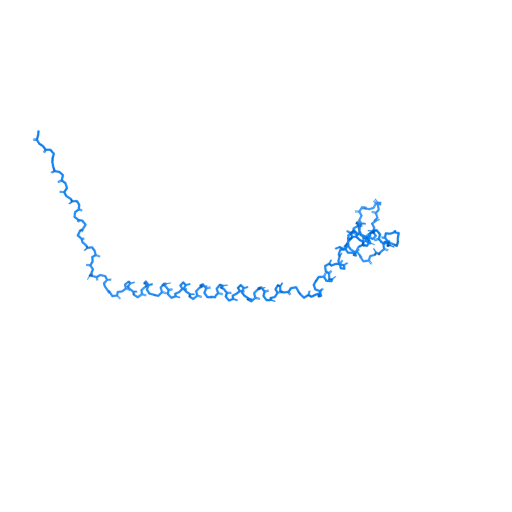78 GLU A N 1
ATOM 626 C CA . GLU A 1 78 ? -10.181 5.184 31.645 1.00 91.12 78 GLU A CA 1
ATOM 627 C C . GLU A 1 78 ? -8.714 5.085 31.216 1.00 91.12 78 GLU A C 1
ATOM 629 O O . GLU A 1 78 ? -7.862 5.850 31.679 1.00 91.12 78 GLU A O 1
ATOM 634 N N . THR A 1 79 ? -8.406 4.154 30.308 1.00 90.12 79 THR A N 1
ATOM 635 C CA . THR A 1 79 ? -7.041 3.946 29.799 1.00 90.12 79 THR A CA 1
ATOM 636 C C . THR A 1 79 ? -6.778 4.620 28.452 1.00 90.12 79 THR A C 1
ATOM 638 O O . THR A 1 79 ? -5.618 4.722 28.038 1.00 90.12 79 THR A O 1
ATOM 641 N N . GLY A 1 80 ? -7.825 5.096 27.772 1.00 88.25 80 GLY A N 1
ATOM 642 C CA . GLY A 1 80 ? -7.763 5.722 26.451 1.00 88.25 80 GLY A CA 1
ATOM 643 C C . GLY A 1 80 ? -7.349 4.757 25.337 1.00 88.25 80 GLY A C 1
ATOM 644 O O . GLY A 1 80 ? -6.702 5.175 24.373 1.00 88.25 80 GLY A O 1
ATOM 645 N N . ARG A 1 81 ? -7.635 3.456 25.481 1.00 86.94 81 ARG A N 1
ATOM 646 C CA . ARG A 1 81 ? -7.146 2.400 24.577 1.00 86.94 81 ARG A CA 1
ATOM 647 C C . ARG A 1 81 ? -8.285 1.643 23.907 1.00 86.94 81 ARG A C 1
ATOM 649 O O . ARG A 1 81 ? -9.234 1.218 24.557 1.00 86.94 81 ARG A O 1
ATOM 656 N N . ALA A 1 82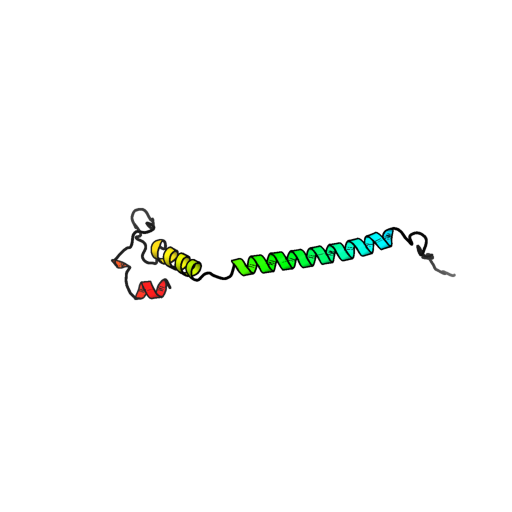 ? -8.129 1.406 22.603 1.00 87.00 82 ALA A N 1
ATOM 657 C CA . ALA A 1 82 ? -8.953 0.467 21.852 1.00 87.00 82 ALA A CA 1
ATOM 658 C C . ALA A 1 82 ? -8.381 -0.950 21.988 1.00 87.00 82 ALA A C 1
ATOM 660 O O . ALA A 1 82 ? -7.196 -1.179 21.724 1.00 87.00 82 ALA A O 1
ATOM 661 N N . TYR A 1 83 ? -9.215 -1.902 22.390 1.00 88.62 83 TYR A N 1
ATOM 662 C CA . TYR A 1 83 ? -8.844 -3.305 22.510 1.00 88.62 83 TYR A CA 1
ATOM 663 C C . TYR A 1 83 ? -9.176 -4.037 21.212 1.00 88.62 83 TYR A C 1
ATOM 665 O O . TYR A 1 83 ? -10.337 -4.266 20.880 1.00 88.62 83 TYR A O 1
ATOM 673 N N . MET A 1 84 ? -8.129 -4.416 20.480 1.00 88.44 84 MET A N 1
ATOM 674 C CA . MET A 1 84 ? -8.254 -5.138 19.216 1.00 88.44 84 MET A CA 1
ATOM 675 C C . MET A 1 84 ? -8.946 -6.490 19.414 1.00 88.44 84 MET A C 1
ATOM 677 O O . MET A 1 84 ? -8.580 -7.259 20.305 1.00 88.44 84 MET A O 1
ATOM 681 N N . GLY A 1 85 ? -9.922 -6.794 18.557 1.00 83.88 85 GLY A N 1
ATOM 682 C CA . GLY A 1 85 ? -10.634 -8.078 18.570 1.00 83.88 85 GLY A CA 1
ATOM 683 C C . GLY A 1 85 ? -11.637 -8.253 19.716 1.00 83.88 85 GLY A C 1
ATOM 684 O O . GLY A 1 85 ? -12.249 -9.316 19.819 1.00 83.88 85 GLY A O 1
ATOM 685 N N . VAL A 1 86 ? -11.838 -7.230 20.552 1.00 89.50 86 VAL A N 1
ATOM 686 C CA . VAL A 1 86 ? -12.904 -7.187 21.560 1.00 89.50 86 VAL A CA 1
ATOM 687 C C . VAL A 1 86 ? -14.006 -6.275 21.039 1.00 89.50 86 VAL A C 1
ATOM 689 O O . VAL A 1 86 ? -13.763 -5.099 20.786 1.00 89.50 86 VAL A O 1
ATOM 692 N N . ILE A 1 87 ? -15.208 -6.821 20.860 1.00 89.81 87 ILE A N 1
ATOM 693 C CA . ILE A 1 87 ? -16.343 -6.087 20.292 1.00 89.81 87 ILE A CA 1
ATOM 694 C C . ILE A 1 87 ? -17.188 -5.470 21.408 1.00 89.81 87 ILE A C 1
ATOM 696 O O . ILE A 1 87 ? -17.629 -6.175 22.317 1.00 89.81 87 ILE A O 1
ATOM 700 N N . ASP A 1 88 ? -17.455 -4.169 21.304 1.00 91.25 88 ASP A N 1
ATOM 701 C CA . ASP A 1 88 ? -18.444 -3.480 22.131 1.00 91.25 88 ASP A CA 1
ATOM 702 C C . ASP A 1 88 ? -19.844 -3.654 21.533 1.00 91.25 88 ASP A C 1
ATOM 704 O O . ASP A 1 88 ? -20.184 -3.085 20.492 1.00 91.25 88 ASP A O 1
ATOM 708 N N . LEU A 1 89 ? -20.674 -4.446 22.212 1.00 89.94 89 LEU A N 1
ATOM 709 C CA . LEU A 1 89 ? -22.041 -4.741 21.782 1.00 89.94 89 LEU A CA 1
ATOM 710 C C . LEU A 1 89 ? -22.931 -3.493 21.734 1.00 89.94 89 LEU A C 1
ATOM 712 O O . LEU A 1 89 ? -23.882 -3.471 20.957 1.00 89.94 89 LEU A O 1
ATOM 716 N N . ASN A 1 90 ? -22.619 -2.445 22.501 1.00 91.38 90 ASN A N 1
ATOM 717 C CA . ASN A 1 90 ? -23.387 -1.198 22.462 1.00 91.38 90 ASN A CA 1
ATOM 718 C C . ASN A 1 90 ? -23.174 -0.443 21.144 1.00 91.38 90 ASN A C 1
ATOM 720 O O . ASN A 1 90 ? -24.064 0.263 20.668 1.00 91.38 90 ASN A O 1
ATOM 724 N N . LYS A 1 91 ? -22.000 -0.623 20.530 1.00 89.06 91 LYS A N 1
ATOM 725 C CA . LYS A 1 91 ? -21.657 -0.041 19.231 1.00 89.06 91 LYS A CA 1
ATOM 726 C C . LYS A 1 91 ? -22.117 -0.908 18.061 1.00 89.06 91 LYS A C 1
ATOM 728 O O . LYS A 1 91 ? -22.054 -0.438 16.929 1.00 89.06 91 LYS A O 1
ATOM 733 N N . PHE A 1 92 ? -22.587 -2.135 18.301 1.00 90.19 92 PHE A N 1
ATOM 734 C CA . PHE A 1 92 ? -23.049 -3.056 17.262 1.00 90.19 92 PHE A CA 1
ATOM 735 C C . PHE A 1 92 ? -24.478 -2.721 16.807 1.00 90.19 92 PHE A C 1
ATOM 737 O O . PHE A 1 92 ? -25.448 -3.398 17.147 1.00 90.19 92 PHE A O 1
ATOM 744 N N . ASN A 1 93 ? -24.606 -1.631 16.053 1.00 91.44 93 ASN A N 1
ATOM 745 C CA . ASN A 1 93 ? -25.867 -1.137 15.510 1.00 91.44 93 ASN A CA 1
ATOM 746 C C . ASN A 1 93 ? -25.725 -0.759 14.024 1.00 91.44 93 ASN A C 1
ATOM 748 O O . ASN A 1 93 ? -24.621 -0.678 13.485 1.00 91.44 93 ASN A O 1
ATOM 752 N N . GLU A 1 94 ? -26.863 -0.562 13.357 1.00 89.75 94 GLU A N 1
ATOM 753 C CA . GLU A 1 94 ? -26.926 -0.305 11.913 1.00 89.75 94 GLU A CA 1
ATOM 754 C C . GLU A 1 94 ? -26.279 1.034 11.520 1.00 89.75 94 GLU A C 1
ATOM 756 O O . GLU A 1 94 ? -25.626 1.116 10.484 1.00 89.75 94 GLU A O 1
ATOM 761 N N . GLU A 1 95 ? -26.378 2.057 12.373 1.00 89.69 95 GLU A N 1
ATOM 762 C CA . GLU A 1 95 ? -25.746 3.363 12.148 1.00 89.69 95 GLU A CA 1
ATOM 763 C C . GLU A 1 95 ? -24.216 3.238 12.072 1.00 89.69 95 GLU A C 1
ATOM 765 O O . GLU A 1 95 ? -23.594 3.690 11.110 1.00 89.69 95 GLU A O 1
ATOM 770 N N . ASN A 1 96 ? -23.607 2.539 13.031 1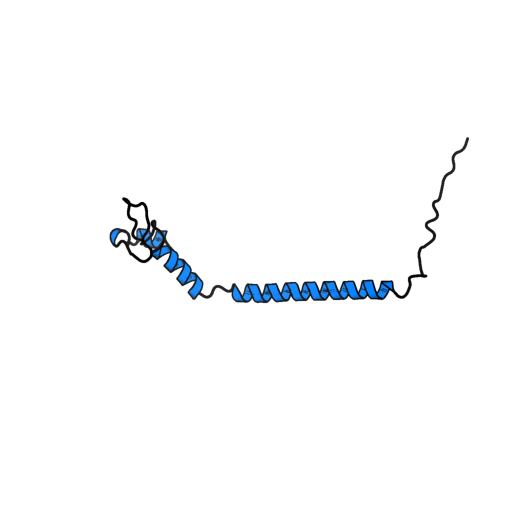.00 88.19 96 ASN A N 1
ATOM 771 C CA . ASN A 1 96 ? -22.164 2.301 13.043 1.00 88.19 96 ASN A CA 1
ATOM 772 C C . ASN A 1 96 ? -21.711 1.343 11.937 1.00 88.19 96 ASN A C 1
ATOM 774 O O . ASN A 1 96 ? -20.609 1.497 11.414 1.00 88.19 96 ASN A O 1
ATOM 778 N N . LEU A 1 97 ? -22.548 0.381 11.540 1.00 88.62 97 LEU A N 1
ATOM 779 C CA . LEU A 1 97 ? -22.255 -0.487 10.399 1.00 88.62 97 LEU A CA 1
ATOM 780 C C . LEU A 1 97 ? -22.114 0.331 9.106 1.00 88.62 97 LEU A C 1
ATOM 782 O O . LEU A 1 97 ? -21.160 0.124 8.360 1.00 88.62 97 LEU A O 1
ATOM 786 N N . MET A 1 98 ? -23.025 1.281 8.879 1.00 87.44 98 MET A N 1
ATOM 787 C CA . MET A 1 98 ? -23.014 2.151 7.698 1.00 87.44 98 MET A CA 1
ATOM 788 C C . MET A 1 98 ? -21.876 3.175 7.718 1.00 87.44 98 MET A C 1
ATOM 790 O O . MET A 1 98 ? -21.379 3.544 6.660 1.00 87.44 98 MET A O 1
ATOM 794 N N . ASN A 1 99 ? -21.446 3.622 8.900 1.00 86.38 99 ASN A N 1
ATOM 795 C CA . ASN A 1 99 ? -20.333 4.567 9.034 1.00 86.38 99 ASN A CA 1
ATOM 796 C C . ASN A 1 99 ? -18.949 3.912 8.866 1.00 86.38 99 ASN A C 1
ATOM 798 O O . ASN A 1 99 ? -17.975 4.606 8.577 1.00 86.38 99 ASN A O 1
ATOM 802 N N . CYS A 1 100 ? -18.847 2.596 9.067 1.00 84.69 100 CYS A N 1
ATOM 803 C CA . CYS A 1 100 ? -17.580 1.857 9.056 1.00 84.69 100 CYS A CA 1
ATOM 804 C C . CYS A 1 100 ? -17.321 1.045 7.775 1.00 84.69 100 CYS A C 1
ATOM 806 O O . CYS A 1 100 ? -16.227 0.487 7.637 1.00 84.69 100 CYS A O 1
ATOM 808 N N . TYR A 1 101 ? -18.302 0.984 6.868 1.00 81.00 101 TYR A N 1
ATOM 809 C CA . TYR A 1 101 ? -18.206 0.383 5.535 1.00 81.00 101 TYR A CA 1
ATOM 810 C C . TYR A 1 101 ? -17.790 1.431 4.495 1.00 81.00 101 TYR A C 1
ATOM 812 O O . TYR A 1 101 ? -16.764 1.206 3.812 1.00 81.00 101 TYR A O 1
#

Foldseek 3Di:
DDDDDDDPPCPDPPDPCPPPVVVVVVVVVVVVVVVVVVVVVVVVVVVVVVPDDVVNVVVVLLQQQQAPPLHQFDADPVVRHTDGNDGDPVRPDPVRVVVSD

Solvent-accessible surface area (backbone atoms only — not comparable to full-atom values): 6152 Å² total; per-residue (Å²): 139,82,93,80,85,88,74,92,75,82,71,71,98,66,80,81,74,73,72,69,57,58,56,52,55,53,51,51,53,52,49,50,50,52,51,51,53,50,54,53,52,52,52,55,52,53,54,61,71,62,53,78,48,71,66,58,56,51,51,54,50,51,48,46,40,28,51,31,56,87,31,28,10,28,59,42,82,91,77,73,44,57,41,68,77,39,73,30,70,90,45,68,44,72,69,42,52,67,75,66,109

Radius of gyration: 34.28 Å; Cα contacts (8 Å, |Δi|>4): 62; chains: 1; bounding box: 67×64×73 Å